Protein AF-A0A7C3A0G3-F1 (afdb_monomer_lite)

Sequence (160 aa):
METAPPTSLRDEVAARLEQDFAELWGVLQAAAAVSLRNQRHGQAAKAMAAYLAARGRLAISAFEDLASGRRPVLFGINDEGLRAMAPYATIELPLDAVLRWLKAVHERLVEHVRSSDPAWWADDSGRGELTTALGVGRDGVTPYAAAAAALRQQLSATSP

Secondary structure (DSSP, 8-state):
--PPPPPPHHHHHHHHHHHHHHHHHHHHHHHHHHTTT-HHHHHHHHHHHHHHHHHHHHHHHHHHHHHTTPPP------HHHHHHHTTGGGTTS-HHHHHHHHHHHHHHHHHHHHHS-HHHHHSHHHHHHHHHHHT--TT---HHHHHHHHHHHHHHHT--

pLDDT: mean 85.79, std 12.33, range [40.16, 98.19]

Foldseek 3Di:
DDDDPPDQVLNVLLVLLVVLQVLLLVLLVVLVVCCVVPVVSLLLSLLLLLLLLVLLVLLLQCLVCVVVVHHRPPPPDPSVNSSVCSCVVCVVPGSVVSSVSSVVSSVSSSVSSVPGDSVLCVDPVSVVSNCVSQVQDPVRDGSSNVSSVVSVVVVVVPDD

Structure (mmCIF, N/CA/C/O backbone):
data_AF-A0A7C3A0G3-F1
#
_entry.id   AF-A0A7C3A0G3-F1
#
loop_
_atom_site.group_PDB
_atom_site.id
_atom_site.type_symbol
_atom_site.label_atom_id
_atom_site.label_alt_id
_atom_site.label_comp_id
_atom_site.label_asym_id
_atom_site.label_entity_id
_atom_site.label_seq_id
_atom_site.pdbx_PDB_ins_code
_atom_site.Cartn_x
_atom_site.Cartn_y
_atom_site.Cartn_z
_atom_site.occupancy
_atom_site.B_iso_or_equiv
_atom_site.auth_seq_id
_atom_site.auth_comp_id
_atom_site.auth_asym_id
_atom_site.auth_atom_id
_atom_site.pdbx_PDB_model_num
ATOM 1 N N . MET A 1 1 ? 25.738 -28.867 -11.050 1.00 44.00 1 MET A N 1
ATOM 2 C CA . MET A 1 1 ? 25.171 -28.133 -9.904 1.00 44.00 1 MET A CA 1
ATOM 3 C C . MET A 1 1 ? 24.666 -26.825 -10.473 1.00 44.00 1 MET A C 1
ATOM 5 O O . MET A 1 1 ? 25.464 -25.945 -10.755 1.00 44.00 1 MET A O 1
ATOM 9 N N . GLU A 1 2 ? 23.389 -26.792 -10.835 1.00 40.16 2 GLU A N 1
ATOM 10 C CA . GLU A 1 2 ? 22.762 -25.651 -11.501 1.00 40.16 2 GLU A CA 1
ATOM 11 C C . GLU A 1 2 ? 22.443 -24.622 -10.412 1.00 40.16 2 GLU A C 1
ATOM 13 O O . GLU A 1 2 ? 21.596 -24.853 -9.551 1.00 40.16 2 GLU A O 1
ATOM 18 N N . THR A 1 3 ? 23.223 -23.546 -10.351 1.00 45.44 3 THR A N 1
ATOM 19 C CA . THR A 1 3 ? 22.923 -22.406 -9.485 1.00 45.44 3 THR A CA 1
ATOM 20 C C . THR A 1 3 ? 21.640 -21.771 -9.998 1.00 45.44 3 THR A C 1
ATOM 22 O O . THR A 1 3 ? 21.600 -21.357 -11.157 1.00 45.44 3 THR A O 1
ATOM 25 N N . ALA A 1 4 ? 20.601 -21.717 -9.160 1.00 48.53 4 ALA A N 1
ATOM 26 C CA . ALA A 1 4 ? 19.385 -20.977 -9.474 1.00 48.53 4 ALA A CA 1
ATOM 27 C C . ALA A 1 4 ? 19.766 -19.561 -9.950 1.00 48.53 4 ALA A C 1
ATOM 29 O O . ALA A 1 4 ? 20.682 -18.964 -9.370 1.00 48.53 4 ALA A O 1
ATOM 30 N N . PRO A 1 5 ? 19.133 -19.042 -11.018 1.00 51.97 5 PRO A N 1
ATOM 31 C CA . PRO A 1 5 ? 19.431 -17.701 -11.494 1.00 51.97 5 PRO A CA 1
ATOM 32 C C . PRO A 1 5 ? 19.213 -16.695 -10.354 1.00 51.97 5 PRO A C 1
ATOM 34 O O . PRO A 1 5 ? 18.323 -16.906 -9.526 1.00 51.97 5 PRO A O 1
ATOM 37 N N . PRO A 1 6 ? 20.020 -15.621 -10.277 1.00 62.03 6 PRO A N 1
ATOM 38 C CA . PRO A 1 6 ? 19.828 -14.597 -9.261 1.00 62.03 6 PRO A CA 1
ATOM 39 C C . PRO A 1 6 ? 18.407 -14.034 -9.372 1.00 62.03 6 PRO A C 1
ATOM 41 O O . PRO A 1 6 ? 17.968 -13.666 -10.464 1.00 62.03 6 PRO A O 1
ATOM 44 N N . THR A 1 7 ? 17.685 -14.007 -8.250 1.00 72.06 7 THR A N 1
ATOM 45 C CA . THR A 1 7 ? 16.350 -13.407 -8.160 1.00 72.06 7 THR A CA 1
ATOM 46 C C . THR A 1 7 ? 16.424 -11.964 -8.653 1.00 72.06 7 THR A C 1
ATOM 48 O O . THR A 1 7 ? 17.335 -11.224 -8.283 1.00 72.06 7 THR A O 1
ATOM 51 N N . SER A 1 8 ? 15.501 -11.553 -9.525 1.00 84.00 8 SER A N 1
ATOM 52 C CA . SER A 1 8 ? 15.508 -10.174 -10.010 1.00 84.00 8 SER A CA 1
ATOM 53 C C . SER A 1 8 ? 15.126 -9.222 -8.871 1.00 84.00 8 SER A C 1
ATOM 55 O O . SER A 1 8 ? 14.238 -9.533 -8.078 1.00 84.00 8 SER A O 1
ATOM 57 N N . LEU A 1 9 ? 15.746 -8.038 -8.801 1.00 84.81 9 LEU A N 1
ATOM 58 C CA . LEU A 1 9 ? 15.424 -7.027 -7.781 1.00 84.81 9 LEU A CA 1
ATOM 59 C C . LEU A 1 9 ? 13.920 -6.704 -7.733 1.00 84.81 9 LEU A C 1
ATOM 61 O O . LEU A 1 9 ? 13.359 -6.475 -6.667 1.00 84.81 9 LEU A O 1
ATOM 65 N N . ARG A 1 10 ? 13.253 -6.708 -8.890 1.00 89.44 10 ARG A N 1
ATOM 66 C CA . A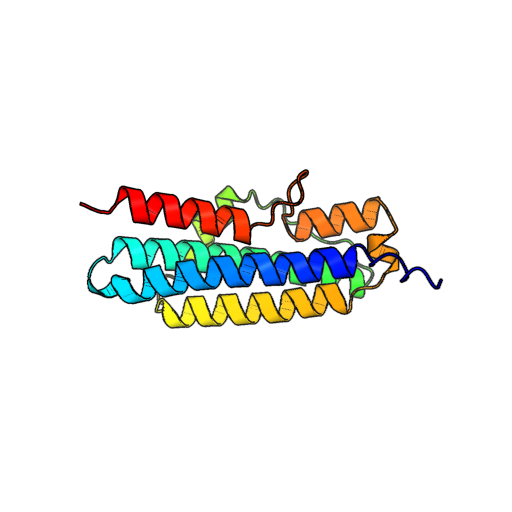RG A 1 10 ? 11.799 -6.549 -8.998 1.00 89.44 10 ARG A CA 1
ATOM 67 C C . ARG A 1 10 ? 11.054 -7.595 -8.166 1.00 89.44 10 ARG A C 1
ATOM 69 O O . ARG A 1 10 ? 10.129 -7.252 -7.430 1.00 89.44 10 ARG A O 1
ATOM 76 N N . ASP A 1 11 ? 11.451 -8.859 -8.284 1.00 88.69 11 ASP A N 1
ATOM 77 C CA . ASP A 1 11 ? 10.818 -9.965 -7.566 1.00 88.69 11 ASP A CA 1
ATOM 78 C C . ASP A 1 11 ? 11.146 -9.901 -6.063 1.00 88.69 11 ASP A C 1
ATOM 80 O O . ASP A 1 11 ? 10.270 -10.158 -5.238 1.00 88.69 11 ASP A O 1
ATOM 84 N N . GLU A 1 12 ? 12.360 -9.471 -5.694 1.00 88.62 12 GLU A N 1
ATOM 85 C CA . GLU A 1 12 ? 12.741 -9.211 -4.296 1.00 88.62 12 GLU A CA 1
ATOM 86 C C . GLU A 1 12 ? 11.893 -8.095 -3.669 1.00 88.62 12 GLU A C 1
ATOM 88 O O . GLU A 1 12 ? 11.383 -8.246 -2.558 1.00 88.62 12 GLU A O 1
ATOM 93 N N . VAL A 1 13 ? 11.686 -6.990 -4.391 1.00 89.31 13 VAL A N 1
ATOM 94 C CA . VAL A 1 13 ? 10.847 -5.869 -3.945 1.00 89.31 13 VAL A CA 1
ATOM 95 C C . VAL A 1 13 ? 9.387 -6.299 -3.809 1.00 89.31 13 VAL A C 1
ATOM 97 O O . VAL A 1 13 ? 8.753 -5.969 -2.807 1.00 89.31 13 VAL A O 1
ATOM 100 N N . ALA A 1 14 ? 8.852 -7.062 -4.768 1.00 91.94 14 ALA A N 1
ATOM 101 C CA . ALA A 1 14 ? 7.492 -7.594 -4.684 1.00 91.94 14 ALA A CA 1
ATOM 102 C C . ALA A 1 14 ? 7.316 -8.496 -3.452 1.00 91.94 14 ALA A C 1
ATOM 104 O O . ALA A 1 14 ? 6.399 -8.277 -2.660 1.00 91.94 14 ALA A O 1
ATOM 105 N N . ALA A 1 15 ? 8.227 -9.454 -3.256 1.00 91.69 15 ALA A N 1
ATOM 106 C CA . ALA A 1 15 ? 8.202 -10.352 -2.105 1.00 91.69 15 ALA A CA 1
ATOM 107 C C . ALA A 1 15 ? 8.306 -9.577 -0.784 1.00 91.69 15 ALA A C 1
ATOM 109 O O . ALA A 1 15 ? 7.594 -9.872 0.179 1.00 91.69 15 ALA A O 1
ATOM 110 N N . ARG A 1 16 ? 9.149 -8.537 -0.741 1.00 90.94 16 ARG A N 1
ATOM 111 C CA . ARG A 1 16 ? 9.302 -7.709 0.455 1.00 90.94 16 ARG A CA 1
ATOM 112 C C . ARG A 1 16 ? 8.046 -6.902 0.771 1.00 90.94 16 ARG A C 1
ATOM 114 O O . ARG A 1 16 ? 7.652 -6.833 1.933 1.00 90.94 16 ARG A O 1
ATOM 121 N N . LEU A 1 17 ? 7.399 -6.321 -0.241 1.00 92.44 17 LEU A N 1
ATOM 122 C CA . LEU A 1 17 ? 6.132 -5.608 -0.067 1.00 92.44 17 LEU A CA 1
ATOM 123 C C . LEU A 1 17 ? 5.047 -6.525 0.501 1.00 92.44 17 LEU A C 1
ATOM 125 O O . LEU A 1 17 ? 4.326 -6.108 1.402 1.00 92.44 17 LEU A O 1
ATOM 129 N N . GLU A 1 18 ? 4.933 -7.755 -0.002 1.00 94.69 18 GLU A N 1
ATOM 130 C CA . GLU A 1 18 ? 3.965 -8.741 0.491 1.00 94.69 18 GLU A CA 1
ATOM 131 C C . GLU A 1 18 ? 4.251 -9.151 1.939 1.00 94.69 18 GLU A C 1
ATOM 133 O O . GLU A 1 18 ? 3.339 -9.167 2.768 1.00 94.69 18 GLU A O 1
ATOM 138 N N . GLN A 1 19 ? 5.516 -9.437 2.260 1.00 94.56 19 GLN A N 1
ATOM 139 C CA . GLN A 1 19 ? 5.931 -9.802 3.613 1.00 94.56 19 GLN A CA 1
ATOM 140 C C . GLN A 1 19 ? 5.622 -8.682 4.616 1.00 94.56 19 GLN A C 1
ATOM 142 O O . GLN A 1 19 ? 4.953 -8.916 5.626 1.00 94.56 19 GLN A O 1
ATOM 147 N N . ASP A 1 20 ? 6.074 -7.460 4.327 1.00 94.88 20 ASP A N 1
ATOM 148 C CA . ASP A 1 20 ? 5.891 -6.322 5.229 1.00 94.88 20 ASP A CA 1
ATOM 149 C C . ASP A 1 20 ? 4.404 -5.924 5.329 1.00 94.88 20 ASP A C 1
ATOM 151 O O . ASP A 1 20 ? 3.938 -5.487 6.387 1.00 94.88 20 ASP A O 1
ATOM 155 N N . PHE A 1 21 ? 3.623 -6.109 4.256 1.00 96.69 21 PHE A N 1
ATOM 156 C CA . PHE A 1 21 ? 2.178 -5.893 4.290 1.00 96.69 21 PHE A CA 1
ATOM 157 C C . PHE A 1 21 ? 1.456 -6.926 5.153 1.00 96.69 21 PHE A C 1
ATOM 159 O O . PHE A 1 21 ? 0.583 -6.546 5.930 1.00 96.69 21 PHE A O 1
ATOM 166 N N . ALA A 1 22 ? 1.808 -8.212 5.061 1.00 96.44 22 ALA A N 1
ATOM 167 C CA . ALA A 1 22 ? 1.210 -9.254 5.894 1.00 96.44 22 ALA A CA 1
ATOM 168 C C . ALA A 1 22 ? 1.431 -8.971 7.388 1.00 96.44 22 ALA A C 1
ATOM 170 O O . ALA A 1 22 ? 0.509 -9.102 8.199 1.00 96.44 22 ALA A O 1
ATOM 171 N N . GLU A 1 23 ? 2.631 -8.506 7.741 1.00 95.56 23 GLU A N 1
ATOM 172 C CA . GLU A 1 23 ? 2.955 -8.076 9.096 1.00 95.56 23 GLU A CA 1
ATOM 173 C C . GLU A 1 23 ? 2.089 -6.886 9.541 1.00 95.56 23 GLU A C 1
ATOM 175 O O . GLU A 1 23 ? 1.418 -6.952 10.577 1.00 95.56 23 GLU A O 1
ATOM 180 N N . LEU A 1 24 ? 2.071 -5.807 8.752 1.00 97.31 24 LEU A N 1
ATOM 181 C CA . LEU A 1 24 ? 1.247 -4.628 9.018 1.00 97.31 24 LEU A CA 1
ATOM 182 C C . LEU A 1 24 ? -0.236 -4.993 9.152 1.00 97.31 24 LEU A C 1
ATOM 184 O 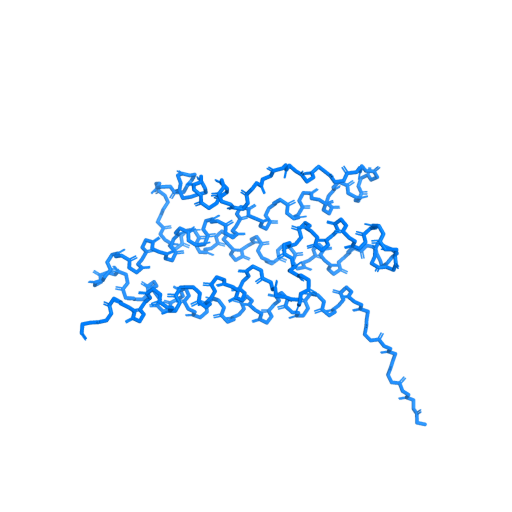O . LEU A 1 24 ? -0.919 -4.493 10.049 1.00 97.31 24 LEU A O 1
ATOM 188 N N . TRP A 1 25 ? -0.738 -5.854 8.270 1.00 97.69 25 TRP A N 1
ATOM 189 C CA . TRP A 1 25 ? -2.133 -6.274 8.239 1.00 97.69 25 TRP A CA 1
ATOM 190 C C . TRP A 1 25 ? -2.544 -6.933 9.555 1.00 97.69 25 TRP A C 1
ATOM 192 O O . TRP A 1 25 ? -3.597 -6.600 10.099 1.00 97.69 25 TRP A O 1
ATOM 202 N N . GLY A 1 26 ? -1.682 -7.780 10.127 1.00 95.81 26 GLY A N 1
ATOM 203 C CA . GLY A 1 26 ? -1.899 -8.355 11.454 1.00 95.81 26 GLY A CA 1
ATOM 204 C C . GLY A 1 26 ? -2.030 -7.290 12.551 1.00 95.81 26 GLY A C 1
ATOM 205 O O . GLY A 1 26 ? -2.942 -7.361 13.377 1.00 95.81 26 GLY A O 1
ATOM 206 N N . VAL A 1 27 ? -1.178 -6.257 12.533 1.00 95.81 27 VAL A N 1
ATOM 207 C CA . VAL A 1 27 ? -1.243 -5.147 13.506 1.00 95.81 27 VAL A CA 1
ATOM 208 C C . VAL A 1 27 ? -2.526 -4.327 13.331 1.00 95.81 27 VAL A C 1
ATOM 210 O O . VAL A 1 27 ? -3.189 -3.995 14.315 1.00 95.81 27 VAL A O 1
ATOM 213 N N . LEU A 1 28 ? -2.916 -4.033 12.088 1.00 96.31 28 LEU A N 1
ATOM 214 C CA . LEU A 1 28 ? -4.151 -3.310 11.777 1.00 96.31 28 LEU A CA 1
ATOM 215 C C . LEU A 1 28 ? -5.394 -4.091 12.221 1.00 96.31 28 LEU A C 1
ATOM 217 O O . LEU A 1 28 ? -6.301 -3.505 12.811 1.00 96.31 28 LEU A O 1
ATOM 221 N N . GLN A 1 29 ? -5.431 -5.407 11.991 1.00 93.44 29 GLN A N 1
ATOM 222 C CA . GLN A 1 29 ? -6.528 -6.263 12.446 1.00 93.44 29 GLN A CA 1
ATOM 223 C C . GLN A 1 29 ? -6.611 -6.326 13.974 1.00 93.44 29 GLN A C 1
ATOM 225 O O . GLN A 1 29 ? -7.708 -6.228 14.525 1.00 93.44 29 GLN A O 1
ATOM 230 N N . ALA A 1 30 ? -5.473 -6.417 14.669 1.00 91.75 30 ALA A N 1
ATOM 231 C CA . ALA A 1 30 ? -5.439 -6.379 16.128 1.00 91.75 30 ALA A CA 1
ATOM 232 C C . ALA A 1 30 ? -5.975 -5.044 16.675 1.00 91.75 30 ALA A C 1
ATOM 234 O O . ALA A 1 30 ? -6.814 -5.034 17.578 1.00 91.75 30 ALA A O 1
ATOM 235 N N . ALA A 1 31 ? -5.558 -3.917 16.088 1.00 91.44 31 ALA A N 1
ATOM 236 C CA . ALA A 1 31 ? -6.059 -2.593 16.451 1.00 91.44 31 ALA A CA 1
ATOM 237 C C . ALA A 1 31 ? -7.567 -2.444 16.168 1.00 91.44 31 ALA A C 1
ATOM 239 O O . ALA A 1 31 ? -8.305 -1.897 16.991 1.00 91.44 31 ALA A O 1
ATOM 240 N N . ALA A 1 32 ? -8.044 -2.976 15.039 1.00 90.19 32 ALA A N 1
ATOM 241 C CA . ALA A 1 32 ? -9.459 -2.981 14.684 1.00 90.19 32 ALA A CA 1
ATOM 242 C C . ALA A 1 32 ? -10.299 -3.820 15.661 1.00 90.19 32 ALA A C 1
ATOM 244 O O . ALA A 1 32 ? -11.364 -3.368 16.082 1.00 90.19 32 ALA A O 1
ATOM 245 N N . ALA A 1 33 ? -9.810 -4.990 16.083 1.00 89.75 33 ALA A N 1
ATOM 246 C CA . ALA A 1 33 ? -10.513 -5.874 17.015 1.00 89.75 33 ALA A CA 1
ATOM 247 C C . ALA A 1 33 ? -10.762 -5.219 18.384 1.00 89.75 33 ALA A C 1
ATOM 249 O O . ALA A 1 33 ? -11.790 -5.460 19.016 1.00 89.75 33 ALA A O 1
ATOM 250 N N . VAL A 1 34 ? -9.851 -4.349 18.831 1.00 88.06 34 VAL A N 1
ATOM 251 C CA . VAL A 1 34 ? -9.995 -3.618 20.100 1.00 88.06 34 VAL A CA 1
ATOM 252 C C . VAL A 1 34 ? -10.614 -2.226 19.940 1.00 88.06 34 VAL A C 1
ATOM 254 O O . VAL A 1 34 ? -10.871 -1.564 20.945 1.00 88.06 34 VAL A O 1
ATOM 257 N N . SER A 1 35 ? -10.907 -1.781 18.713 1.00 87.19 35 SER A N 1
ATOM 258 C CA . SER A 1 35 ? -11.375 -0.414 18.421 1.00 87.19 35 SER A CA 1
ATOM 259 C C . SER A 1 35 ? -12.669 -0.017 19.143 1.00 87.19 35 SER A C 1
ATOM 261 O O . SER A 1 35 ? -12.818 1.138 19.536 1.00 87.19 35 SER A O 1
ATOM 263 N N . LEU A 1 36 ? -13.575 -0.972 19.388 1.00 83.75 36 LEU A N 1
ATOM 264 C CA . LEU A 1 36 ? -14.817 -0.736 20.135 1.00 83.75 36 LEU A CA 1
ATOM 265 C C . LEU A 1 36 ? -14.562 -0.399 21.610 1.00 83.75 36 LEU A C 1
ATOM 267 O O . LEU A 1 36 ? -15.336 0.335 22.217 1.00 83.75 36 LEU A O 1
ATOM 271 N N . ARG A 1 37 ? -13.480 -0.935 22.189 1.00 86.06 37 ARG A N 1
ATOM 272 C CA . ARG A 1 37 ? -13.076 -0.691 23.583 1.00 86.06 37 ARG A CA 1
ATOM 273 C C . ARG A 1 37 ? -12.092 0.469 23.699 1.00 86.06 37 ARG A C 1
ATOM 275 O O . ARG A 1 37 ? -12.055 1.137 24.724 1.00 86.06 37 ARG A O 1
ATOM 282 N N . ASN A 1 38 ? -11.302 0.707 22.654 1.00 86.50 38 ASN A N 1
ATOM 283 C CA . ASN A 1 38 ? -10.331 1.787 22.588 1.00 86.50 38 ASN A CA 1
ATOM 284 C C . ASN A 1 38 ? -10.397 2.482 21.222 1.00 86.50 38 ASN A C 1
ATOM 286 O O . ASN A 1 38 ? -9.715 2.105 20.265 1.00 86.50 38 ASN A O 1
ATOM 290 N N . GLN A 1 39 ? -11.199 3.547 21.151 1.00 87.44 39 GLN A N 1
ATOM 291 C CA . GLN A 1 39 ? -11.388 4.321 19.922 1.00 87.44 39 GLN A CA 1
ATOM 292 C C . GLN A 1 39 ? -10.082 4.931 19.393 1.00 87.44 39 GLN A C 1
ATOM 294 O O . GLN A 1 39 ? -9.941 5.093 18.182 1.00 87.44 39 GLN A O 1
ATOM 299 N N . ARG A 1 40 ? -9.099 5.222 20.260 1.00 88.38 40 ARG A N 1
ATOM 300 C CA . ARG A 1 40 ? -7.796 5.755 19.827 1.00 88.38 40 ARG A CA 1
ATOM 301 C C . ARG A 1 40 ? -7.032 4.739 18.983 1.00 88.38 40 ARG A C 1
ATOM 303 O O . ARG A 1 40 ? -6.469 5.119 17.963 1.00 88.38 40 ARG A O 1
ATOM 310 N N . HIS A 1 41 ? -7.073 3.457 19.351 1.00 88.38 41 HIS A N 1
ATOM 311 C CA . HIS A 1 41 ? -6.461 2.384 18.558 1.00 88.38 41 HIS A CA 1
ATOM 312 C C . HIS A 1 41 ? -7.123 2.261 17.182 1.00 88.38 41 HIS A C 1
ATOM 314 O O . HIS A 1 41 ? -6.433 2.170 16.168 1.00 88.38 41 HIS A O 1
ATOM 320 N N . GLY A 1 42 ? -8.460 2.327 17.141 1.00 90.81 42 GLY A N 1
ATOM 321 C CA . GLY A 1 42 ? -9.215 2.312 15.888 1.00 90.81 42 GLY A CA 1
ATOM 322 C C . GLY A 1 42 ? -8.871 3.492 14.976 1.00 90.81 42 GLY A C 1
ATOM 323 O O . GLY A 1 42 ? -8.646 3.298 13.783 1.00 90.81 42 GLY A O 1
ATOM 324 N N . GLN A 1 43 ? -8.765 4.701 15.533 1.00 90.88 43 GLN A N 1
ATOM 325 C CA . GLN A 1 43 ? -8.418 5.891 14.754 1.00 90.88 43 GLN A CA 1
ATOM 326 C C . GLN A 1 43 ? -6.962 5.899 14.285 1.00 90.88 43 GLN A C 1
ATOM 328 O O . GLN A 1 43 ? -6.704 6.271 13.143 1.00 90.88 43 GLN A O 1
ATOM 333 N N . ALA A 1 44 ? -6.020 5.435 15.110 1.00 91.19 44 ALA A N 1
ATOM 334 C CA . ALA A 1 44 ? -4.625 5.280 14.703 1.00 91.19 44 ALA A CA 1
ATOM 335 C C . ALA A 1 44 ? -4.493 4.299 13.525 1.00 91.19 44 ALA A C 1
ATOM 337 O O . ALA A 1 44 ? -3.854 4.616 12.520 1.00 91.19 44 ALA A O 1
ATOM 338 N N . ALA A 1 45 ? -5.169 3.147 13.601 1.00 93.81 45 ALA A N 1
ATOM 339 C CA . ALA A 1 45 ? -5.208 2.175 12.511 1.00 93.81 45 ALA A CA 1
ATOM 340 C C . ALA A 1 45 ? -5.846 2.755 11.240 1.00 93.81 45 ALA A C 1
ATOM 342 O O . ALA A 1 45 ? -5.304 2.581 10.149 1.00 93.81 45 ALA A O 1
ATOM 343 N N . LYS A 1 46 ? -6.960 3.488 11.375 1.00 94.56 46 LYS A N 1
ATOM 344 C CA . LYS A 1 46 ? -7.641 4.135 10.247 1.00 94.56 46 LYS A CA 1
ATOM 345 C C . LYS A 1 46 ? -6.743 5.164 9.560 1.00 94.56 46 LYS A C 1
ATOM 347 O O . LYS A 1 46 ? -6.597 5.123 8.341 1.00 94.56 46 LYS A O 1
ATOM 352 N N . ALA A 1 47 ? -6.126 6.057 10.333 1.00 93.00 47 ALA A N 1
ATOM 353 C CA . ALA A 1 47 ? -5.244 7.096 9.813 1.00 93.00 47 ALA A CA 1
ATOM 354 C C . ALA A 1 47 ? -4.028 6.493 9.094 1.00 93.00 47 ALA A C 1
ATOM 356 O O . ALA A 1 47 ? -3.700 6.906 7.981 1.00 93.00 47 ALA A O 1
ATOM 357 N N . MET A 1 48 ? -3.412 5.467 9.691 1.00 94.38 48 MET A N 1
ATOM 358 C CA . MET A 1 48 ? -2.291 4.748 9.087 1.00 94.38 48 MET A CA 1
ATOM 359 C C . MET A 1 48 ? -2.698 4.072 7.775 1.00 94.38 48 MET A C 1
ATOM 361 O O . MET A 1 48 ? -2.006 4.203 6.765 1.00 94.38 48 MET A O 1
ATOM 365 N N . ALA A 1 49 ? -3.844 3.385 7.764 1.00 96.19 49 ALA A N 1
ATOM 366 C CA . ALA A 1 49 ? -4.329 2.699 6.577 1.00 96.19 49 ALA A CA 1
ATOM 367 C C . ALA A 1 49 ? -4.669 3.670 5.438 1.00 96.19 49 ALA A C 1
ATOM 369 O O . ALA A 1 49 ? -4.311 3.410 4.290 1.00 96.19 49 ALA A O 1
ATOM 370 N N . ALA A 1 50 ? -5.289 4.811 5.750 1.00 95.38 50 ALA A N 1
ATOM 371 C CA . ALA A 1 50 ? -5.585 5.851 4.770 1.00 95.38 50 ALA A CA 1
ATOM 372 C C . ALA A 1 50 ? -4.304 6.437 4.154 1.00 95.38 50 ALA A C 1
ATOM 374 O O . ALA A 1 50 ? -4.210 6.559 2.931 1.00 95.38 50 ALA A O 1
ATOM 375 N N . TYR A 1 51 ? -3.300 6.752 4.982 1.00 93.00 51 TYR A N 1
ATOM 376 C CA . TYR A 1 51 ? -1.995 7.232 4.516 1.00 93.00 51 TYR A CA 1
ATOM 377 C C . TYR A 1 51 ? -1.329 6.236 3.563 1.00 93.00 51 TYR A C 1
ATOM 379 O O . TYR A 1 51 ? -0.927 6.608 2.460 1.00 93.00 51 TYR A O 1
ATOM 387 N N . LEU A 1 52 ? -1.253 4.965 3.954 1.00 94.25 52 LEU A N 1
ATOM 388 C CA . LEU A 1 52 ? -0.601 3.935 3.148 1.00 94.25 52 LEU A CA 1
ATOM 389 C C . LEU A 1 52 ? -1.357 3.643 1.848 1.00 94.25 52 LEU A C 1
ATOM 391 O O . LEU A 1 52 ? -0.724 3.427 0.816 1.00 94.25 52 LEU A O 1
ATOM 395 N N . ALA A 1 53 ? -2.691 3.693 1.865 1.00 94.75 53 ALA A N 1
ATOM 396 C CA . ALA A 1 53 ? -3.499 3.568 0.656 1.00 94.75 53 ALA A CA 1
ATOM 397 C C . ALA A 1 53 ? -3.233 4.736 -0.306 1.00 94.75 53 ALA A C 1
ATOM 399 O O . ALA A 1 53 ? -3.044 4.532 -1.505 1.00 94.75 53 ALA A O 1
ATOM 400 N N . ALA A 1 54 ? -3.147 5.964 0.210 1.00 91.38 54 ALA A N 1
ATOM 401 C CA . ALA A 1 54 ? -2.795 7.122 -0.600 1.00 91.38 54 ALA A CA 1
ATOM 402 C C . ALA A 1 54 ? -1.370 7.001 -1.172 1.00 91.38 54 ALA A C 1
ATOM 404 O O . ALA A 1 54 ? -1.166 7.237 -2.363 1.00 91.38 54 ALA A O 1
ATOM 405 N N . ARG A 1 55 ? -0.399 6.549 -0.363 1.00 90.50 55 ARG A N 1
ATOM 406 C CA . ARG A 1 55 ? 0.990 6.340 -0.803 1.00 90.50 55 ARG A CA 1
ATOM 407 C C . ARG A 1 55 ? 1.092 5.274 -1.892 1.00 90.50 55 ARG A C 1
ATOM 409 O O . ARG A 1 55 ? 1.768 5.499 -2.891 1.00 90.50 55 ARG A O 1
ATOM 416 N N . GLY A 1 56 ? 0.378 4.160 -1.733 1.00 92.62 56 GLY A N 1
ATOM 417 C CA . GLY A 1 56 ? 0.329 3.086 -2.724 1.00 92.62 56 GLY A CA 1
ATOM 418 C C . GLY A 1 56 ? -0.294 3.530 -4.049 1.00 92.62 56 GLY A C 1
ATOM 419 O O . GLY A 1 56 ? 0.210 3.174 -5.108 1.00 92.62 56 GLY A O 1
ATOM 420 N N . ARG A 1 57 ? -1.329 4.381 -4.023 1.00 92.25 57 ARG A N 1
ATOM 421 C CA . ARG A 1 57 ? -1.912 4.946 -5.254 1.00 92.25 57 ARG A CA 1
ATOM 422 C C . ARG A 1 57 ? -0.942 5.836 -6.026 1.00 92.25 57 ARG A C 1
ATOM 424 O O . ARG A 1 57 ? -0.947 5.802 -7.251 1.00 92.25 57 ARG A O 1
ATOM 431 N N . LEU A 1 58 ? -0.117 6.610 -5.325 1.00 88.88 58 LEU A N 1
ATOM 432 C CA . LEU A 1 58 ? 0.923 7.421 -5.961 1.00 88.88 58 LEU A CA 1
ATOM 433 C C . LEU A 1 58 ? 1.986 6.537 -6.616 1.00 88.88 58 LEU A C 1
ATOM 435 O O . LEU A 1 58 ? 2.402 6.814 -7.735 1.00 88.88 58 LEU A O 1
ATOM 439 N N . ALA A 1 59 ? 2.369 5.444 -5.951 1.00 91.12 59 ALA A N 1
ATOM 440 C CA . ALA A 1 59 ? 3.280 4.463 -6.528 1.00 91.12 59 ALA A CA 1
ATOM 441 C C . ALA A 1 59 ? 2.689 3.815 -7.791 1.00 91.12 59 ALA A C 1
ATOM 443 O O . ALA A 1 59 ? 3.357 3.772 -8.817 1.00 91.12 59 ALA A O 1
ATOM 444 N N . ILE A 1 60 ? 1.420 3.388 -7.751 1.00 93.62 60 ILE A N 1
ATOM 445 C CA . ILE A 1 60 ? 0.708 2.849 -8.924 1.00 93.62 60 ILE A CA 1
ATOM 446 C C . ILE A 1 60 ? 0.720 3.860 -10.079 1.00 93.62 60 ILE A C 1
ATOM 448 O O . ILE A 1 60 ? 1.073 3.495 -11.195 1.00 93.62 60 ILE A O 1
ATOM 452 N N . SER A 1 61 ? 0.422 5.134 -9.810 1.00 91.25 61 SER A N 1
ATOM 453 C CA . SER A 1 61 ? 0.457 6.189 -10.833 1.00 91.25 61 SER A CA 1
ATOM 454 C C . SER A 1 61 ? 1.840 6.338 -11.479 1.00 91.25 61 SER A C 1
ATOM 456 O O . SER A 1 61 ? 1.923 6.571 -12.680 1.00 91.25 61 SER A O 1
ATOM 458 N N . ALA A 1 62 ? 2.924 6.177 -10.713 1.00 89.69 62 ALA A N 1
ATOM 459 C CA . ALA A 1 62 ? 4.283 6.220 -11.253 1.00 89.69 62 ALA A CA 1
ATOM 460 C C . ALA A 1 62 ? 4.560 5.048 -12.213 1.00 89.69 62 ALA A C 1
ATOM 462 O O . ALA A 1 62 ? 5.154 5.252 -13.271 1.00 89.69 62 ALA A O 1
ATOM 463 N N . PHE A 1 63 ? 4.088 3.839 -11.887 1.00 91.44 63 PHE A N 1
ATOM 464 C CA . PHE A 1 63 ? 4.158 2.697 -12.806 1.00 91.44 63 PHE A CA 1
ATOM 465 C C . PHE A 1 63 ? 3.330 2.934 -14.077 1.00 91.44 63 PHE A C 1
ATOM 467 O O . PHE A 1 63 ? 3.795 2.631 -15.174 1.00 91.44 63 PHE A O 1
ATOM 474 N N . GLU A 1 64 ? 2.125 3.494 -13.947 1.00 92.25 64 GLU A N 1
ATOM 475 C CA . GLU A 1 64 ? 1.249 3.813 -15.084 1.00 92.25 64 GLU A CA 1
ATOM 476 C C . GLU A 1 64 ? 1.854 4.892 -16.005 1.00 92.25 64 GLU A C 1
ATOM 478 O O . GLU A 1 64 ? 1.714 4.816 -17.231 1.00 92.25 64 GLU A O 1
ATOM 483 N N . ASP A 1 65 ? 2.562 5.874 -15.440 1.00 90.12 65 ASP A N 1
ATOM 484 C CA . ASP A 1 65 ? 3.310 6.874 -16.205 1.00 90.12 65 ASP A CA 1
ATOM 485 C C . ASP A 1 65 ? 4.445 6.234 -17.009 1.00 90.12 65 ASP A C 1
ATOM 487 O O . ASP A 1 65 ? 4.492 6.429 -18.227 1.00 90.12 65 ASP A O 1
ATOM 491 N N . LEU A 1 66 ? 5.285 5.407 -16.376 1.00 88.56 66 LEU A N 1
ATOM 492 C CA . LEU A 1 66 ? 6.373 4.697 -17.065 1.00 88.56 66 LEU A CA 1
ATOM 493 C C . LEU A 1 66 ? 5.851 3.787 -18.174 1.00 88.56 66 LEU A C 1
ATOM 495 O O . LEU A 1 66 ? 6.368 3.816 -19.290 1.00 88.56 66 LEU A O 1
ATOM 499 N N . ALA A 1 67 ? 4.782 3.033 -17.904 1.00 90.50 67 ALA A N 1
ATOM 500 C CA . ALA A 1 67 ? 4.146 2.164 -18.895 1.00 90.50 67 ALA A CA 1
ATOM 501 C C . ALA A 1 67 ? 3.613 2.945 -20.105 1.00 90.50 67 ALA A C 1
ATOM 503 O O . ALA A 1 67 ? 3.550 2.420 -21.214 1.00 90.50 67 ALA A O 1
ATOM 504 N N . SER A 1 68 ? 3.263 4.216 -19.905 1.00 91.69 68 SER A N 1
ATOM 505 C CA . SER A 1 68 ? 2.819 5.121 -20.964 1.00 91.69 68 SER A CA 1
ATOM 506 C C . SER A 1 68 ? 3.967 5.887 -21.641 1.00 91.69 68 SER A C 1
ATOM 508 O O . SER A 1 68 ? 3.701 6.793 -22.432 1.00 91.69 68 SER A O 1
ATOM 510 N N . GLY A 1 69 ? 5.229 5.602 -21.300 1.00 89.19 69 GLY A N 1
ATOM 511 C CA . GLY A 1 69 ? 6.397 6.349 -21.777 1.00 89.19 69 GLY A CA 1
ATOM 512 C C . GLY A 1 69 ? 6.499 7.775 -21.220 1.00 89.19 69 GLY A C 1
ATOM 513 O O . GLY A 1 69 ? 7.224 8.603 -21.774 1.00 89.19 69 GLY A O 1
ATOM 514 N N . ARG A 1 70 ? 5.762 8.092 -20.148 1.00 88.19 70 ARG A N 1
ATOM 515 C CA . ARG A 1 70 ? 5.843 9.373 -19.436 1.00 88.19 70 ARG A CA 1
ATOM 516 C C . ARG A 1 70 ? 6.833 9.262 -18.281 1.00 88.19 70 ARG A C 1
ATOM 518 O O . ARG A 1 70 ? 7.016 8.198 -17.697 1.00 88.19 70 ARG A O 1
ATOM 525 N N . ARG A 1 71 ? 7.448 10.388 -17.916 1.00 83.25 71 ARG A N 1
ATOM 526 C CA . ARG A 1 71 ? 8.224 10.460 -16.673 1.00 83.25 71 ARG A CA 1
ATOM 527 C C . ARG A 1 71 ? 7.262 10.441 -15.482 1.00 83.25 71 ARG A C 1
ATOM 529 O O . ARG A 1 71 ? 6.308 11.223 -15.515 1.00 83.25 71 ARG A O 1
ATOM 536 N N . PRO A 1 72 ? 7.511 9.623 -14.445 1.00 81.75 72 PRO A N 1
ATOM 537 C CA . PRO A 1 72 ? 6.736 9.643 -13.217 1.00 81.75 72 PRO A CA 1
ATOM 538 C C . PRO A 1 72 ? 6.636 11.046 -12.650 1.00 81.75 72 PRO A C 1
ATOM 540 O O . PRO A 1 72 ? 7.648 11.676 -12.324 1.00 81.75 72 PRO A O 1
ATOM 543 N N . VAL A 1 73 ? 5.411 11.524 -12.462 1.00 74.31 73 VAL A N 1
ATOM 544 C CA . VAL A 1 73 ? 5.201 12.699 -11.623 1.00 74.31 73 VAL A CA 1
ATOM 545 C C . VAL A 1 73 ? 5.186 12.222 -10.181 1.00 74.31 73 VAL A C 1
ATOM 547 O O . VAL A 1 73 ? 4.144 11.958 -9.580 1.00 74.31 73 VAL A O 1
ATOM 550 N N . LEU A 1 74 ? 6.382 12.121 -9.607 1.00 68.06 74 LEU A N 1
ATOM 551 C CA . LEU A 1 74 ? 6.539 12.069 -8.164 1.00 68.06 74 LEU A CA 1
ATOM 552 C C . LEU A 1 74 ? 6.184 13.464 -7.658 1.00 68.06 74 LEU A C 1
ATOM 554 O O . LEU A 1 74 ? 7.050 14.328 -7.529 1.00 68.06 74 LEU A O 1
ATOM 558 N N . PHE A 1 75 ? 4.887 13.723 -7.458 1.00 58.75 75 PHE A N 1
ATOM 559 C CA . PHE A 1 75 ? 4.449 14.918 -6.745 1.00 58.75 75 PHE A CA 1
ATOM 560 C C . PHE A 1 75 ? 5.343 15.036 -5.511 1.00 58.75 75 PHE A C 1
ATOM 562 O O . PHE A 1 75 ? 5.569 14.021 -4.850 1.00 58.75 75 PHE A O 1
ATOM 569 N N . GLY A 1 76 ? 5.880 16.233 -5.246 1.00 53.53 76 GLY A N 1
ATOM 570 C CA . GLY A 1 76 ? 6.752 16.546 -4.105 1.00 53.53 76 GLY A CA 1
ATOM 571 C C . GLY A 1 76 ? 6.022 16.428 -2.766 1.00 53.53 76 GLY A C 1
ATOM 572 O O . GLY A 1 76 ? 6.024 17.342 -1.950 1.00 53.53 76 GLY A O 1
ATOM 573 N N . ILE A 1 77 ? 5.324 15.316 -2.586 1.00 53.78 77 ILE A N 1
ATOM 574 C CA . ILE A 1 77 ? 4.553 14.920 -1.442 1.00 53.78 77 ILE A CA 1
ATOM 575 C C . ILE A 1 77 ? 5.594 14.630 -0.390 1.00 53.78 77 ILE A C 1
ATOM 577 O O . ILE A 1 77 ? 6.210 13.566 -0.348 1.00 53.78 77 ILE A O 1
ATOM 581 N N . ASN A 1 78 ? 5.807 15.629 0.454 1.00 69.81 78 ASN A N 1
ATOM 582 C CA . ASN A 1 78 ? 6.348 15.355 1.757 1.00 69.81 78 ASN A CA 1
ATOM 583 C C . ASN A 1 78 ? 5.435 14.294 2.390 1.00 69.81 78 ASN A C 1
ATOM 585 O O . ASN A 1 78 ? 4.218 14.458 2.493 1.00 69.81 78 ASN A O 1
ATOM 589 N N . ASP A 1 79 ? 6.015 13.163 2.778 1.00 76.25 79 ASP A N 1
ATOM 590 C CA . ASP A 1 79 ? 5.278 12.078 3.433 1.00 76.25 79 ASP A CA 1
ATOM 591 C C . ASP A 1 79 ? 4.453 12.599 4.626 1.00 76.25 79 ASP A C 1
ATOM 593 O O . ASP A 1 79 ? 3.386 12.073 4.935 1.00 76.25 79 ASP A O 1
ATOM 597 N N . GLU A 1 80 ? 4.919 13.680 5.252 1.00 79.62 80 GLU A N 1
ATOM 598 C CA . GLU A 1 80 ? 4.224 14.437 6.289 1.00 79.62 80 GLU A CA 1
ATOM 599 C C . GLU A 1 80 ? 2.880 15.026 5.827 1.00 79.62 80 GLU A C 1
ATOM 601 O O . GLU A 1 80 ? 1.865 14.816 6.493 1.00 79.62 80 GLU A O 1
ATOM 606 N N . GLY A 1 81 ? 2.828 15.694 4.670 1.00 81.25 81 GLY A N 1
ATOM 607 C CA . GLY A 1 81 ? 1.587 16.244 4.125 1.00 81.25 81 GLY A CA 1
ATOM 608 C C . GLY A 1 81 ? 0.590 15.147 3.760 1.00 81.25 81 GLY A C 1
ATOM 609 O O . GLY A 1 81 ? -0.604 15.277 4.029 1.00 81.25 81 GLY A O 1
ATOM 610 N N . LEU A 1 82 ? 1.069 14.015 3.232 1.00 84.88 82 LEU A N 1
ATOM 611 C CA . LEU A 1 82 ? 0.203 12.869 2.943 1.00 84.88 82 LEU A CA 1
ATOM 612 C C . LEU A 1 82 ? -0.360 12.236 4.216 1.00 84.88 82 LEU A C 1
ATOM 614 O O . LEU A 1 82 ? -1.550 11.922 4.264 1.00 84.88 82 LEU A O 1
ATOM 618 N N . ARG A 1 83 ? 0.472 12.073 5.254 1.00 85.75 83 ARG A N 1
ATOM 619 C CA . ARG A 1 83 ? 0.034 11.583 6.571 1.00 85.75 83 ARG A CA 1
ATOM 620 C C . ARG A 1 83 ? -1.002 12.504 7.201 1.00 85.75 83 ARG A C 1
ATOM 622 O O . ARG A 1 83 ? -1.944 12.005 7.808 1.00 85.75 83 ARG A O 1
ATOM 629 N N . ALA A 1 84 ? -0.851 13.817 7.035 1.00 85.00 84 ALA A N 1
ATOM 630 C CA . ALA A 1 84 ? -1.809 14.793 7.534 1.00 85.00 84 ALA A CA 1
ATOM 631 C C . ALA A 1 84 ? -3.133 14.758 6.753 1.00 85.00 84 ALA A C 1
ATOM 633 O O . ALA A 1 84 ? -4.196 14.810 7.362 1.00 85.00 84 ALA A O 1
ATOM 634 N N . MET A 1 85 ? -3.087 14.645 5.420 1.00 85.31 85 MET A N 1
ATOM 635 C CA . MET A 1 85 ? -4.268 14.816 4.563 1.00 85.31 85 MET A CA 1
ATOM 636 C C . MET A 1 85 ? -5.086 13.541 4.337 1.00 85.31 85 MET A C 1
ATOM 638 O O 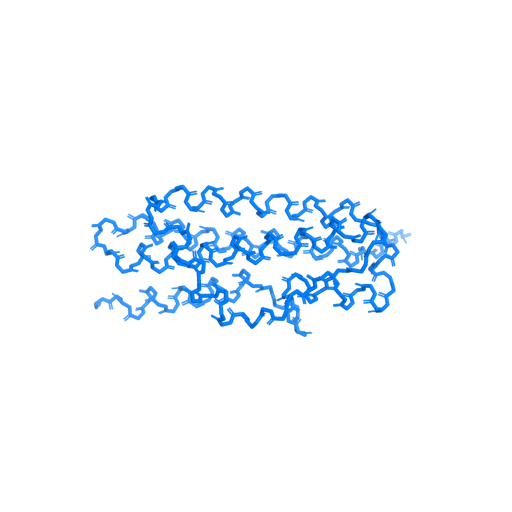. MET A 1 85 ? -6.315 13.605 4.259 1.00 85.31 85 MET A O 1
ATOM 642 N N . ALA A 1 86 ? -4.443 12.375 4.238 1.00 85.44 86 ALA A N 1
ATOM 643 C CA . ALA A 1 86 ? -5.130 11.124 3.915 1.00 85.44 86 ALA A CA 1
ATOM 644 C C . ALA A 1 86 ? -6.260 10.736 4.900 1.00 85.44 86 ALA A C 1
ATOM 646 O O . ALA A 1 86 ? -7.298 10.247 4.438 1.00 85.44 86 ALA A O 1
ATOM 647 N N . PRO A 1 87 ? -6.148 10.986 6.222 1.00 85.81 87 PRO A N 1
ATOM 648 C CA . PRO A 1 87 ? -7.247 10.736 7.153 1.00 85.81 87 PRO A CA 1
ATOM 649 C C . PRO A 1 87 ? -8.507 11.553 6.839 1.00 85.81 87 PRO A C 1
ATOM 651 O O . PRO A 1 87 ? -9.611 11.021 6.946 1.00 85.81 87 PRO A O 1
ATOM 654 N N . TYR A 1 88 ? -8.370 12.803 6.381 1.00 85.88 88 TYR A N 1
ATOM 655 C CA . TYR A 1 88 ? -9.520 13.647 6.033 1.00 85.88 88 TYR A CA 1
ATOM 656 C C . TYR A 1 88 ? -10.282 13.112 4.821 1.00 85.88 88 TYR A C 1
ATOM 658 O O . TYR A 1 88 ? -11.510 13.119 4.816 1.00 85.88 88 TYR A O 1
ATOM 666 N N . ALA A 1 89 ? -9.575 12.558 3.832 1.00 82.50 89 ALA A N 1
ATOM 667 C CA . ALA A 1 89 ? -10.197 11.938 2.660 1.00 82.50 89 ALA A CA 1
ATOM 668 C C . ALA A 1 89 ? -11.032 10.687 3.000 1.00 82.50 89 ALA A C 1
ATOM 670 O O . ALA A 1 89 ? -11.812 10.219 2.176 1.00 82.50 89 ALA A O 1
ATOM 671 N N . THR A 1 90 ? -10.870 10.137 4.206 1.00 86.62 90 THR A N 1
ATOM 672 C CA . THR A 1 90 ? -11.574 8.934 4.667 1.00 86.62 90 THR A CA 1
ATOM 673 C C . THR A 1 90 ? -12.375 9.171 5.944 1.00 86.62 90 THR A C 1
ATOM 675 O O . THR A 1 90 ? -12.816 8.209 6.572 1.00 86.62 90 THR A O 1
ATOM 678 N N . ILE A 1 91 ? -12.584 10.427 6.355 1.00 85.62 91 ILE A N 1
ATOM 679 C CA . ILE A 1 91 ? -13.159 10.755 7.667 1.00 85.62 91 ILE A CA 1
ATOM 680 C C . ILE A 1 91 ? -14.542 10.124 7.872 1.00 85.62 91 ILE A C 1
ATOM 682 O O . ILE A 1 91 ? -14.763 9.496 8.906 1.00 85.62 91 ILE A O 1
ATOM 686 N N . GLU A 1 92 ? -15.379 10.137 6.835 1.00 90.06 92 GLU A N 1
ATOM 687 C CA . GLU A 1 92 ? -16.728 9.552 6.828 1.00 90.06 92 GLU A CA 1
ATOM 688 C C . GLU A 1 92 ? -16.744 8.022 6.656 1.00 90.06 92 GLU A C 1
ATOM 690 O O . GLU A 1 92 ? -17.770 7.375 6.854 1.00 90.06 92 GLU A O 1
ATOM 695 N N . LEU A 1 93 ? -15.620 7.408 6.274 1.00 92.50 93 LEU A N 1
ATOM 696 C CA . LEU A 1 93 ? -15.566 5.968 6.020 1.00 92.50 93 LEU A CA 1
ATOM 697 C C . LEU A 1 93 ? -15.358 5.181 7.320 1.00 92.50 93 LEU A C 1
ATOM 699 O O . LEU A 1 93 ? -14.507 5.546 8.134 1.00 92.50 93 LEU A O 1
ATOM 703 N N . PRO A 1 94 ? -16.054 4.056 7.532 1.00 93.56 94 PRO A N 1
ATOM 704 C CA . PRO A 1 94 ? -15.753 3.183 8.658 1.00 93.56 94 PRO A CA 1
ATOM 705 C C . PRO A 1 94 ? -14.377 2.511 8.482 1.00 93.56 94 PRO A C 1
ATOM 707 O O . PRO A 1 94 ? -13.861 2.382 7.368 1.00 93.56 94 PRO A O 1
ATOM 710 N N . LEU A 1 95 ? -13.757 2.093 9.595 1.00 93.69 95 LEU A N 1
ATOM 711 C CA . LEU A 1 95 ? -12.410 1.501 9.596 1.00 93.69 95 LEU A CA 1
ATOM 712 C C . LEU A 1 95 ? -12.310 0.290 8.654 1.00 93.69 95 LEU A C 1
ATOM 714 O O . LEU A 1 95 ? -11.339 0.179 7.914 1.00 93.69 95 LEU A O 1
ATOM 718 N N . ASP A 1 96 ? -13.317 -0.585 8.627 1.00 95.19 96 ASP A N 1
ATOM 719 C CA . ASP A 1 96 ? -13.349 -1.761 7.748 1.00 95.19 96 ASP A CA 1
ATOM 720 C C . ASP A 1 96 ? -13.280 -1.379 6.259 1.00 95.19 96 ASP A C 1
ATOM 722 O O . ASP A 1 96 ? -12.574 -2.028 5.486 1.00 95.19 96 ASP A O 1
ATOM 726 N N . ALA A 1 97 ? -13.959 -0.301 5.854 1.00 95.88 97 ALA A N 1
ATOM 727 C CA . ALA A 1 97 ? -13.908 0.204 4.488 1.00 95.88 97 ALA A CA 1
ATOM 728 C C . ALA A 1 97 ? -12.512 0.731 4.133 1.00 95.88 97 ALA A C 1
ATOM 730 O O . ALA A 1 97 ? -12.005 0.423 3.054 1.00 95.88 97 ALA A O 1
ATOM 731 N N . VAL A 1 98 ? -11.861 1.453 5.050 1.00 96.62 98 VAL A N 1
ATOM 732 C CA . VAL A 1 98 ? -10.490 1.948 4.844 1.00 96.62 98 VAL A CA 1
ATOM 733 C C . VAL A 1 98 ? -9.488 0.791 4.769 1.00 96.62 98 VAL A C 1
ATOM 735 O O . VAL A 1 98 ? -8.614 0.797 3.904 1.00 96.62 98 VAL A O 1
ATOM 738 N N . LEU A 1 99 ? -9.639 -0.242 5.604 1.00 97.06 99 LEU A N 1
ATOM 739 C CA . LEU A 1 99 ? -8.792 -1.439 5.554 1.00 97.06 99 LEU A CA 1
ATOM 740 C C . LEU A 1 99 ? -8.979 -2.227 4.250 1.00 97.06 99 LEU A C 1
ATOM 742 O O . LEU A 1 99 ? -7.992 -2.629 3.634 1.00 97.06 99 LEU A O 1
ATOM 746 N N . ARG A 1 100 ? -10.225 -2.416 3.788 1.00 97.19 100 ARG A N 1
ATOM 747 C CA . ARG A 1 100 ? -10.495 -3.032 2.476 1.00 97.19 100 ARG A CA 1
ATOM 748 C C . ARG A 1 100 ? -9.858 -2.238 1.340 1.00 97.19 100 ARG A C 1
ATOM 750 O O . ARG A 1 100 ? -9.279 -2.834 0.437 1.00 97.19 100 ARG A O 1
ATOM 757 N N . TRP A 1 101 ? -9.940 -0.910 1.398 1.00 96.50 101 TRP A N 1
ATOM 758 C CA . TRP A 1 101 ? -9.329 -0.048 0.394 1.00 96.50 101 TRP A CA 1
ATOM 759 C C . TRP A 1 101 ? -7.803 -0.176 0.374 1.00 96.50 101 TRP A C 1
ATOM 761 O O . TRP A 1 101 ? -7.233 -0.387 -0.695 1.00 96.50 101 TRP A O 1
ATOM 771 N N . LEU A 1 102 ? -7.147 -0.131 1.539 1.00 97.75 102 LEU A N 1
ATOM 772 C CA . LEU A 1 102 ? -5.705 -0.359 1.647 1.00 97.75 102 LEU A CA 1
ATOM 773 C C . LEU A 1 102 ? -5.302 -1.708 1.038 1.00 97.75 102 LEU A C 1
ATOM 775 O O . LEU A 1 102 ? -4.342 -1.764 0.272 1.00 97.75 102 LEU A O 1
ATOM 779 N N . LYS A 1 103 ? -6.035 -2.781 1.356 1.00 98.19 103 LYS A N 1
ATOM 780 C CA . LYS A 1 103 ? -5.745 -4.120 0.833 1.00 98.19 103 LYS A CA 1
ATOM 781 C C . LYS A 1 103 ? -5.822 -4.165 -0.695 1.00 98.19 103 LYS A C 1
ATOM 783 O O . LYS A 1 103 ? -4.883 -4.632 -1.327 1.00 98.19 103 LYS A O 1
ATOM 788 N N . ALA A 1 104 ? -6.880 -3.604 -1.280 1.00 98.06 104 ALA A N 1
ATOM 789 C CA . ALA A 1 104 ? -7.033 -3.544 -2.734 1.00 98.06 104 ALA A CA 1
ATOM 790 C C . ALA A 1 104 ? -5.916 -2.726 -3.410 1.00 98.06 104 ALA A C 1
ATOM 792 O O . ALA A 1 104 ? -5.424 -3.093 -4.475 1.00 98.06 104 ALA A O 1
ATOM 793 N N . VAL A 1 105 ? -5.488 -1.621 -2.786 1.00 97.44 105 VAL A N 1
ATOM 794 C CA . VAL A 1 105 ? -4.350 -0.829 -3.279 1.00 97.44 105 VAL A CA 1
ATOM 795 C C . VAL A 1 105 ? -3.052 -1.633 -3.213 1.00 97.44 105 VAL A C 1
ATOM 797 O O . VAL A 1 105 ? -2.280 -1.595 -4.166 1.00 97.44 105 VAL A O 1
ATOM 800 N N . HIS A 1 106 ? -2.809 -2.361 -2.122 1.00 97.50 106 HIS A N 1
ATOM 801 C CA . HIS A 1 106 ? -1.627 -3.208 -1.979 1.00 97.50 106 HIS A CA 1
ATOM 802 C C . HIS A 1 106 ? -1.576 -4.306 -3.049 1.00 97.50 106 HIS A C 1
ATOM 804 O O . HIS A 1 106 ? -0.562 -4.437 -3.730 1.00 97.50 106 HIS A O 1
ATOM 810 N N . GLU A 1 107 ? -2.671 -5.045 -3.242 1.00 97.94 107 GLU A N 1
ATOM 811 C CA . GLU A 1 107 ? -2.758 -6.116 -4.245 1.00 97.94 107 GLU A CA 1
ATOM 812 C C . GLU A 1 107 ? -2.452 -5.581 -5.652 1.00 97.94 107 GLU A C 1
ATOM 814 O O . GLU A 1 107 ? -1.597 -6.124 -6.354 1.00 97.94 107 GLU A O 1
ATOM 819 N N . ARG A 1 108 ? -3.058 -4.445 -6.025 1.00 98.00 108 ARG A N 1
ATOM 820 C CA . ARG A 1 108 ? -2.789 -3.785 -7.310 1.00 98.00 108 ARG A CA 1
ATOM 821 C C . ARG A 1 108 ? -1.350 -3.281 -7.422 1.00 98.00 108 ARG A C 1
ATOM 823 O O . ARG A 1 108 ? -0.770 -3.343 -8.503 1.00 98.00 108 ARG A O 1
ATOM 830 N N . LEU A 1 109 ? -0.765 -2.767 -6.341 1.00 96.12 109 LEU A N 1
ATOM 831 C CA . LEU A 1 109 ? 0.623 -2.302 -6.343 1.00 96.12 109 LEU A CA 1
ATOM 832 C C . LEU A 1 109 ? 1.596 -3.459 -6.593 1.00 96.12 109 LEU A C 1
ATOM 834 O O . LEU A 1 109 ? 2.486 -3.330 -7.429 1.00 96.12 109 LEU A O 1
ATOM 838 N N . VAL A 1 110 ? 1.416 -4.590 -5.905 1.00 95.75 110 VAL A N 1
ATOM 839 C CA . VAL A 1 110 ? 2.243 -5.790 -6.106 1.00 95.75 110 VAL A CA 1
ATOM 840 C C . VAL A 1 110 ? 2.112 -6.308 -7.538 1.00 95.75 110 VAL A C 1
ATOM 842 O O . VAL A 1 110 ? 3.116 -6.675 -8.147 1.00 95.75 110 VAL A O 1
ATOM 845 N N . GLU A 1 111 ? 0.903 -6.287 -8.103 1.00 96.56 111 GLU A N 1
ATOM 846 C CA . GLU A 1 111 ? 0.676 -6.624 -9.511 1.00 96.56 111 GLU A CA 1
ATOM 847 C C . GLU A 1 111 ? 1.493 -5.722 -10.448 1.00 96.56 111 GLU A C 1
ATOM 849 O O . GLU A 1 111 ? 2.230 -6.245 -11.281 1.00 96.56 111 GLU A O 1
ATOM 854 N N . HIS A 1 112 ? 1.460 -4.397 -10.252 1.00 95.12 112 HIS A N 1
ATOM 855 C CA . HIS A 1 112 ? 2.238 -3.451 -11.066 1.00 95.12 112 HIS A CA 1
ATOM 856 C C . HIS A 1 112 ? 3.746 -3.681 -10.940 1.00 95.12 112 HIS A C 1
ATOM 858 O O . HIS A 1 112 ? 4.458 -3.640 -11.942 1.00 95.12 112 HIS A O 1
ATOM 864 N N . VAL A 1 113 ? 4.244 -3.962 -9.731 1.00 94.00 113 VAL A N 1
ATOM 865 C CA . VAL A 1 113 ? 5.660 -4.299 -9.527 1.00 94.00 113 VAL A CA 1
ATOM 866 C C . VAL A 1 113 ? 6.012 -5.551 -10.327 1.00 94.00 113 VAL A C 1
ATOM 868 O O . VAL A 1 113 ? 6.964 -5.522 -11.100 1.00 94.00 113 VAL A O 1
ATOM 871 N N . ARG A 1 114 ? 5.233 -6.630 -10.217 1.00 93.75 114 ARG A N 1
ATOM 872 C CA . ARG A 1 114 ? 5.510 -7.900 -10.912 1.00 93.75 114 ARG A CA 1
ATOM 873 C C . ARG A 1 114 ? 5.403 -7.799 -12.431 1.00 93.75 114 ARG A C 1
ATOM 875 O O . ARG A 1 114 ? 6.193 -8.427 -13.131 1.00 93.75 114 ARG A O 1
ATOM 882 N N . SER A 1 115 ? 4.442 -7.031 -12.938 1.00 93.50 115 SER A N 1
ATOM 883 C CA . SER A 1 115 ? 4.217 -6.870 -14.377 1.00 93.50 115 SER A CA 1
ATOM 884 C C . SER A 1 115 ? 5.096 -5.795 -15.017 1.00 93.50 115 SER A C 1
ATOM 886 O O . SER A 1 115 ? 5.076 -5.657 -16.238 1.00 93.50 115 SER A O 1
ATOM 888 N N . SER A 1 116 ? 5.828 -5.010 -14.221 1.00 92.62 116 SER A N 1
ATOM 889 C CA . SER A 1 116 ? 6.695 -3.951 -14.740 1.00 92.62 116 SER A CA 1
ATOM 890 C C . SER A 1 116 ? 7.876 -4.503 -15.543 1.00 92.62 116 SER A C 1
ATOM 892 O O . SER A 1 116 ? 8.351 -5.624 -15.311 1.00 92.62 116 SER A O 1
ATOM 894 N N . ASP A 1 117 ? 8.341 -3.688 -16.492 1.00 91.31 117 ASP A N 1
ATOM 895 C CA . ASP A 1 117 ? 9.453 -4.020 -17.377 1.00 91.31 117 ASP A CA 1
ATOM 896 C C . ASP A 1 117 ? 10.738 -4.248 -16.555 1.00 91.31 117 ASP A C 1
ATOM 898 O O . ASP A 1 117 ? 11.179 -3.337 -15.843 1.00 91.31 117 ASP A O 1
ATOM 902 N N . PRO A 1 118 ? 11.372 -5.436 -16.639 1.00 89.50 118 PRO A N 1
ATOM 903 C CA . PRO A 1 118 ? 12.636 -5.713 -15.962 1.00 89.50 118 PRO A CA 1
ATOM 904 C C . PRO A 1 118 ? 13.742 -4.689 -16.259 1.00 89.50 118 PRO A C 1
ATOM 906 O O . PRO A 1 118 ? 14.585 -4.443 -15.395 1.00 89.50 118 PRO A O 1
ATOM 909 N N . ALA A 1 119 ? 13.734 -4.060 -17.440 1.00 89.12 119 ALA A N 1
ATOM 910 C CA . ALA A 1 119 ? 14.722 -3.054 -17.819 1.00 89.12 119 ALA A CA 1
ATOM 911 C C . ALA A 1 119 ? 14.688 -1.818 -16.905 1.00 89.12 119 ALA A C 1
ATOM 913 O O . ALA A 1 119 ? 15.739 -1.243 -16.621 1.00 89.12 119 ALA A O 1
ATOM 914 N N . TRP A 1 120 ? 13.516 -1.447 -16.375 1.00 88.31 120 TRP A N 1
ATOM 915 C CA . TRP A 1 120 ? 13.381 -0.301 -15.467 1.00 88.31 120 TRP A CA 1
ATOM 916 C C . TRP A 1 120 ? 14.082 -0.523 -14.125 1.00 88.31 120 TRP A C 1
ATOM 918 O O . TRP A 1 120 ? 14.453 0.438 -13.461 1.00 88.31 120 TRP A O 1
ATOM 928 N N . TRP A 1 121 ? 14.269 -1.780 -13.721 1.00 87.19 121 TRP A N 1
ATOM 929 C CA . TRP A 1 121 ? 14.939 -2.149 -12.471 1.00 87.19 121 TRP A CA 1
ATOM 930 C C . TRP A 1 121 ? 16.448 -2.341 -12.645 1.00 87.19 121 TRP A C 1
ATOM 932 O O . TRP A 1 121 ? 17.208 -2.185 -11.684 1.00 87.19 121 TRP A O 1
ATOM 942 N N . ALA A 1 122 ? 16.878 -2.681 -13.863 1.00 85.19 122 ALA A N 1
ATOM 943 C CA . ALA A 1 122 ? 18.285 -2.799 -14.225 1.00 85.19 122 ALA A CA 1
ATOM 944 C C . ALA A 1 122 ? 18.957 -1.423 -14.363 1.00 85.19 122 ALA A C 1
ATOM 946 O O . ALA A 1 122 ? 20.098 -1.265 -13.933 1.00 85.19 122 ALA A O 1
ATOM 947 N N . ASP A 1 123 ? 18.242 -0.433 -14.906 1.00 82.50 123 ASP A N 1
ATOM 948 C CA . ASP A 1 123 ? 18.713 0.949 -15.016 1.00 82.50 123 ASP A CA 1
ATOM 949 C C . ASP A 1 123 ? 18.712 1.675 -13.660 1.00 82.50 123 ASP A C 1
ATOM 951 O O . ASP A 1 123 ? 17.729 1.642 -12.921 1.00 82.50 123 ASP A O 1
ATOM 955 N N . ASP A 1 124 ? 19.803 2.370 -13.336 1.00 82.88 124 ASP A N 1
ATOM 956 C CA . ASP A 1 124 ? 19.967 3.071 -12.057 1.00 82.88 124 ASP A CA 1
ATOM 957 C C . ASP A 1 124 ? 18.968 4.227 -11.899 1.00 82.88 124 ASP A C 1
ATOM 959 O O . ASP A 1 124 ? 18.454 4.452 -10.799 1.00 82.88 124 ASP A O 1
ATOM 963 N N . SER A 1 125 ? 18.672 4.944 -12.989 1.00 81.06 125 SER A N 1
ATOM 964 C CA . SER A 1 125 ? 17.732 6.069 -12.976 1.00 81.06 125 SER A CA 1
ATOM 965 C C . SER A 1 125 ? 16.295 5.575 -12.822 1.00 81.06 125 SER A C 1
ATO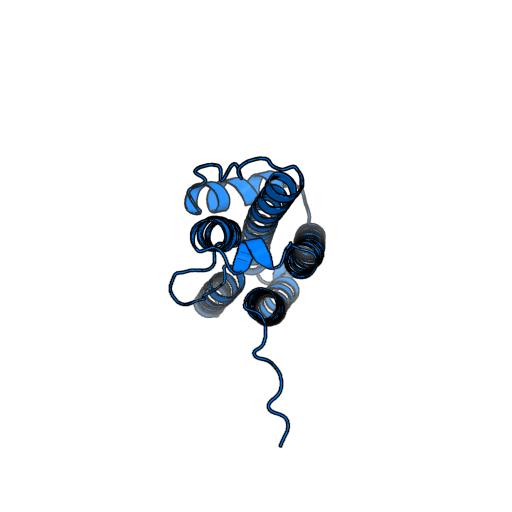M 967 O O . SER A 1 125 ? 15.587 6.032 -11.923 1.00 81.06 125 SER A O 1
ATOM 969 N N . GLY A 1 126 ? 15.877 4.606 -13.640 1.00 78.94 126 GLY A N 1
ATOM 970 C CA . GLY A 1 126 ? 14.565 3.964 -13.543 1.00 78.94 126 GLY A CA 1
ATOM 971 C C . GLY A 1 126 ? 14.341 3.326 -12.171 1.00 78.94 126 GLY A C 1
ATOM 972 O O . GLY A 1 126 ? 13.322 3.574 -11.521 1.00 78.94 126 GLY A O 1
ATOM 973 N N . ARG A 1 127 ? 15.339 2.600 -11.656 1.00 84.38 127 ARG A N 1
ATOM 974 C CA . ARG A 1 127 ? 15.294 2.001 -10.318 1.00 84.38 127 ARG A CA 1
ATOM 975 C C . ARG A 1 127 ? 15.177 3.062 -9.228 1.00 84.38 127 ARG A C 1
ATOM 977 O O . ARG A 1 127 ? 14.434 2.863 -8.265 1.00 84.38 127 ARG A O 1
ATOM 984 N N . GLY A 1 128 ? 15.886 4.182 -9.350 1.00 82.25 128 GLY A N 1
ATOM 985 C CA . GLY A 1 128 ? 15.797 5.296 -8.407 1.00 82.25 128 GLY A CA 1
ATOM 986 C C . GLY A 1 128 ? 14.400 5.922 -8.368 1.00 82.25 128 GLY A C 1
ATOM 987 O O . GLY A 1 128 ? 13.850 6.138 -7.285 1.00 82.25 128 GLY A O 1
ATOM 988 N N . GLU A 1 129 ? 13.789 6.153 -9.533 1.00 81.62 129 GLU A N 1
ATOM 989 C CA . GLU A 1 129 ? 12.420 6.674 -9.638 1.00 81.62 129 GLU A CA 1
ATOM 990 C C . GLU A 1 129 ? 11.402 5.688 -9.031 1.00 81.62 129 GLU A C 1
ATOM 992 O O . GLU A 1 129 ? 10.563 6.089 -8.221 1.00 81.62 129 GLU A O 1
ATOM 997 N N . LEU A 1 130 ? 11.527 4.387 -9.323 1.00 85.06 130 LEU A N 1
ATOM 998 C CA . LEU A 1 130 ? 10.639 3.336 -8.810 1.00 85.06 130 LEU A CA 1
ATOM 999 C C . LEU A 1 130 ? 10.764 3.109 -7.299 1.00 85.06 130 LEU A C 1
ATOM 1001 O O . LEU A 1 130 ? 9.758 3.020 -6.595 1.00 85.06 130 LEU A O 1
ATOM 1005 N N . THR A 1 131 ? 11.983 3.040 -6.767 1.00 83.44 131 THR A N 1
ATOM 1006 C CA . THR A 1 131 ? 12.200 2.858 -5.320 1.00 83.44 131 THR A CA 1
ATOM 1007 C C . THR A 1 131 ? 11.729 4.078 -4.524 1.00 83.44 131 THR A C 1
ATOM 1009 O O . THR A 1 131 ? 11.093 3.921 -3.478 1.00 83.44 131 THR A O 1
ATOM 1012 N N . THR A 1 132 ? 11.912 5.288 -5.067 1.00 83.25 132 THR A N 1
ATOM 1013 C CA . THR A 1 132 ? 11.336 6.526 -4.513 1.00 83.25 132 THR A CA 1
ATOM 1014 C C . THR A 1 132 ? 9.807 6.498 -4.553 1.00 83.25 132 THR A C 1
ATOM 1016 O O . THR A 1 132 ? 9.148 6.813 -3.554 1.00 83.25 132 THR A O 1
ATOM 1019 N N . ALA A 1 133 ? 9.217 6.070 -5.674 1.00 84.25 133 ALA A N 1
ATOM 1020 C CA . ALA A 1 133 ? 7.772 5.925 -5.819 1.00 84.25 133 ALA A CA 1
ATOM 1021 C C . ALA A 1 133 ? 7.195 4.936 -4.803 1.00 84.25 133 ALA A C 1
ATOM 1023 O O . ALA A 1 133 ? 6.158 5.211 -4.209 1.00 84.25 133 ALA A O 1
ATOM 1024 N N . LEU A 1 134 ? 7.885 3.830 -4.535 1.00 87.00 134 LEU A N 1
ATOM 1025 C CA . LEU A 1 134 ? 7.486 2.848 -3.527 1.00 87.00 134 LEU A CA 1
ATOM 1026 C C . LEU A 1 134 ? 7.742 3.311 -2.084 1.00 87.00 134 LEU A C 1
ATOM 1028 O O . LEU A 1 134 ? 7.225 2.705 -1.147 1.00 87.00 134 LEU A O 1
ATOM 1032 N N . GLY A 1 135 ? 8.514 4.384 -1.891 1.00 77.94 135 GLY A N 1
ATOM 1033 C CA . GLY A 1 135 ? 8.903 4.865 -0.566 1.00 77.94 135 GLY A CA 1
ATOM 1034 C C . GLY A 1 135 ? 9.825 3.894 0.168 1.00 77.94 135 GLY A C 1
ATOM 1035 O O . GLY A 1 135 ? 9.845 3.887 1.397 1.00 77.94 135 GLY A O 1
ATOM 1036 N N . VAL A 1 136 ? 10.556 3.056 -0.572 1.00 73.69 136 VAL A N 1
ATOM 1037 C CA . VAL A 1 136 ? 11.546 2.143 0.002 1.00 73.69 136 VAL A CA 1
ATOM 1038 C C . VAL A 1 136 ? 12.759 2.980 0.399 1.00 73.69 136 VAL A C 1
ATOM 1040 O O . VAL A 1 136 ? 13.376 3.632 -0.443 1.00 73.69 136 VAL A O 1
ATOM 1043 N N . GLY A 1 137 ? 13.072 3.013 1.696 1.00 62.12 137 GLY A N 1
ATOM 1044 C CA . GLY A 1 137 ? 14.227 3.747 2.213 1.00 62.12 137 GLY A CA 1
ATOM 1045 C C . GLY A 1 137 ? 15.558 3.189 1.693 1.00 62.12 137 GLY A C 1
ATOM 1046 O O . GLY A 1 137 ? 15.611 2.082 1.160 1.00 62.12 137 GLY A O 1
ATOM 1047 N N . ARG A 1 138 ? 16.661 3.925 1.904 1.00 55.31 138 ARG A N 1
ATOM 1048 C CA . ARG A 1 138 ? 18.020 3.493 1.505 1.00 55.31 138 ARG A CA 1
ATOM 1049 C C . ARG A 1 138 ? 18.423 2.121 2.064 1.00 55.31 138 ARG A C 1
ATOM 1051 O O . ARG A 1 138 ? 19.199 1.427 1.422 1.00 55.31 138 ARG A O 1
ATOM 1058 N N . ASP A 1 139 ? 17.848 1.726 3.198 1.00 59.69 139 ASP A N 1
ATOM 1059 C CA . ASP A 1 139 ? 18.095 0.438 3.859 1.00 59.69 139 ASP A CA 1
ATOM 1060 C C . ASP A 1 139 ? 17.083 -0.658 3.461 1.00 59.69 139 ASP A C 1
ATOM 1062 O O . ASP A 1 139 ? 16.982 -1.689 4.123 1.00 59.69 139 ASP A O 1
ATOM 1066 N N . GLY A 1 140 ? 16.265 -0.433 2.425 1.00 64.81 140 GLY A N 1
ATOM 1067 C CA . GLY A 1 140 ? 15.250 -1.394 1.976 1.00 64.81 140 GLY A CA 1
ATOM 1068 C C . GLY A 1 140 ? 13.987 -1.443 2.844 1.00 64.81 140 GLY A C 1
ATOM 1069 O O . GLY A 1 140 ? 13.129 -2.301 2.642 1.00 64.81 140 GLY A O 1
ATOM 1070 N N . VAL A 1 141 ? 13.847 -0.535 3.815 1.00 69.75 141 VAL A N 1
ATOM 1071 C CA . VAL A 1 141 ? 12.670 -0.466 4.692 1.00 69.75 141 VAL A CA 1
ATOM 1072 C C . VAL A 1 141 ? 11.474 0.060 3.905 1.00 69.75 141 VAL A C 1
ATOM 1074 O O . VAL A 1 141 ? 11.506 1.182 3.395 1.00 69.75 141 VAL A O 1
ATOM 1077 N N . THR A 1 142 ? 10.408 -0.737 3.827 1.00 85.50 142 THR A N 1
ATOM 1078 C CA . THR A 1 142 ? 9.157 -0.323 3.185 1.00 85.50 142 THR A CA 1
ATOM 1079 C C . THR A 1 142 ? 8.330 0.584 4.108 1.00 85.50 142 THR A C 1
ATOM 1081 O O . THR A 1 142 ? 8.442 0.504 5.340 1.00 85.50 142 THR A O 1
ATOM 1084 N N . PRO A 1 143 ? 7.413 1.397 3.551 1.00 86.81 143 PRO A N 1
ATOM 1085 C CA . PRO A 1 143 ? 6.447 2.148 4.351 1.00 86.81 143 PRO A CA 1
ATOM 1086 C C . PRO A 1 143 ? 5.588 1.253 5.257 1.00 86.81 143 PRO A C 1
ATOM 1088 O O . PRO A 1 143 ? 5.159 1.698 6.321 1.00 86.81 143 PRO A O 1
ATOM 1091 N N . TYR A 1 144 ? 5.354 -0.007 4.867 1.00 93.25 144 TYR A N 1
ATOM 1092 C CA . TYR A 1 144 ? 4.575 -0.964 5.654 1.00 93.25 144 TYR A CA 1
ATOM 1093 C C . TYR A 1 144 ? 5.303 -1.394 6.928 1.00 93.25 144 TYR A C 1
ATOM 1095 O O . TYR A 1 144 ? 4.707 -1.336 8.003 1.00 93.25 144 TYR A O 1
ATOM 1103 N N . ALA A 1 145 ? 6.590 -1.741 6.838 1.00 90.88 145 ALA A N 1
ATOM 1104 C CA . ALA A 1 145 ? 7.390 -2.114 8.006 1.00 90.88 145 ALA A CA 1
ATOM 1105 C C . ALA A 1 145 ? 7.499 -0.953 9.011 1.00 90.88 145 ALA A C 1
ATOM 1107 O O . ALA A 1 145 ? 7.273 -1.131 10.212 1.00 90.88 145 ALA A O 1
ATOM 1108 N N . ALA A 1 146 ? 7.763 0.263 8.518 1.00 88.62 146 ALA A N 1
ATOM 1109 C CA . ALA A 1 146 ? 7.809 1.462 9.354 1.00 88.62 146 ALA A CA 1
ATOM 1110 C C . ALA A 1 146 ? 6.454 1.745 10.032 1.00 88.62 146 ALA A C 1
ATOM 1112 O O . ALA A 1 146 ? 6.399 2.044 11.227 1.00 88.62 146 ALA A O 1
ATOM 1113 N N . ALA A 1 147 ? 5.350 1.602 9.293 1.00 91.62 147 ALA A N 1
ATOM 1114 C CA . ALA A 1 147 ? 4.000 1.774 9.818 1.00 91.62 147 ALA A CA 1
ATOM 1115 C C . ALA A 1 147 ? 3.630 0.718 10.868 1.00 91.62 147 ALA A C 1
ATOM 1117 O O . ALA A 1 147 ? 3.038 1.059 11.892 1.00 91.62 147 ALA A O 1
ATOM 1118 N N . ALA A 1 148 ? 3.997 -0.547 10.647 1.00 93.94 148 ALA A N 1
ATOM 1119 C CA . ALA A 1 148 ? 3.750 -1.630 11.592 1.00 93.94 148 ALA A CA 1
ATOM 1120 C C . ALA A 1 148 ? 4.477 -1.373 12.92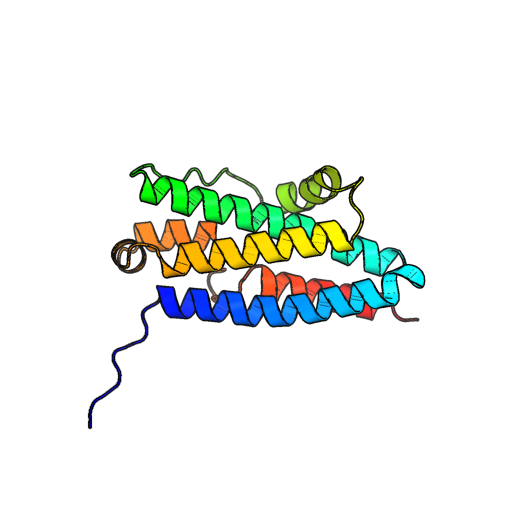0 1.00 93.94 148 ALA A C 1
ATOM 1122 O O . ALA A 1 148 ? 3.874 -1.483 13.989 1.00 93.94 148 ALA A O 1
ATOM 1123 N N . ALA A 1 149 ? 5.749 -0.965 12.862 1.00 92.19 149 ALA A N 1
ATOM 1124 C CA . ALA A 1 149 ? 6.524 -0.597 14.043 1.00 92.19 149 ALA A CA 1
ATOM 1125 C C . ALA A 1 149 ? 5.904 0.595 14.794 1.00 92.19 149 ALA A C 1
ATOM 1127 O O . ALA A 1 149 ? 5.680 0.508 16.003 1.00 92.19 149 ALA A O 1
ATOM 1128 N N . ALA A 1 150 ? 5.568 1.676 14.083 1.00 90.62 150 ALA A N 1
ATOM 1129 C CA . ALA A 1 150 ? 4.969 2.871 14.678 1.00 90.62 150 ALA A CA 1
ATOM 1130 C C . ALA A 1 150 ? 3.610 2.576 15.331 1.00 90.62 150 ALA A C 1
ATOM 1132 O O . ALA A 1 150 ? 3.351 3.006 16.455 1.00 90.62 150 ALA A O 1
ATOM 1133 N N . LEU A 1 151 ? 2.755 1.800 14.659 1.00 91.62 151 LEU A N 1
ATOM 1134 C CA . LEU A 1 151 ? 1.451 1.432 15.196 1.00 91.62 151 LEU A CA 1
ATOM 1135 C C . LEU A 1 151 ? 1.606 0.563 16.448 1.00 91.62 151 LEU A C 1
ATOM 1137 O O . LEU A 1 151 ? 0.967 0.848 17.453 1.00 91.62 151 LEU A O 1
ATOM 1141 N N . ARG A 1 152 ? 2.507 -0.430 16.456 1.00 92.69 152 ARG A N 1
ATOM 1142 C CA . ARG A 1 152 ? 2.782 -1.221 17.670 1.00 92.69 152 ARG A CA 1
ATOM 1143 C C . ARG A 1 152 ? 3.224 -0.353 18.841 1.00 92.69 152 ARG A C 1
ATOM 1145 O O . ARG A 1 152 ? 2.710 -0.531 19.939 1.00 92.69 152 ARG A O 1
ATOM 1152 N N . GLN A 1 153 ? 4.135 0.592 18.614 1.00 89.94 153 GLN A N 1
ATOM 1153 C CA . GLN A 1 153 ? 4.583 1.508 19.666 1.00 89.94 153 GLN A CA 1
ATOM 1154 C C . GLN A 1 153 ? 3.417 2.320 20.240 1.00 89.94 153 GLN A C 1
ATOM 1156 O O . GLN A 1 153 ? 3.286 2.418 21.457 1.00 89.94 153 GLN A O 1
ATOM 1161 N N . GLN A 1 154 ? 2.530 2.838 19.385 1.00 86.19 15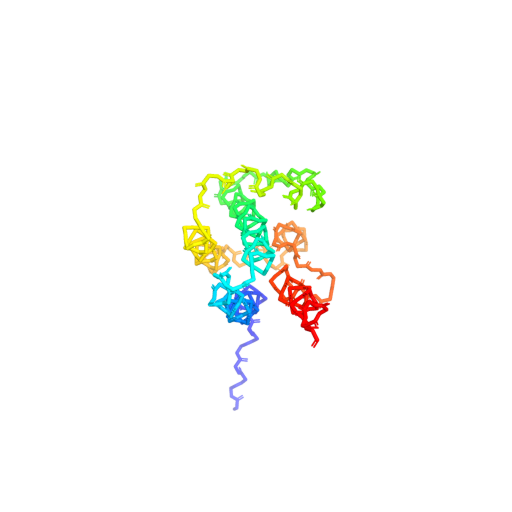4 GLN A N 1
ATOM 1162 C CA . GLN A 1 154 ? 1.336 3.565 19.825 1.00 86.19 154 GLN A CA 1
ATOM 1163 C C . GLN A 1 154 ? 0.370 2.677 20.623 1.00 86.19 154 GLN A C 1
ATOM 1165 O O . GLN A 1 154 ? -0.141 3.106 21.658 1.00 86.19 154 GLN A O 1
ATOM 1170 N N . LEU A 1 155 ? 0.139 1.437 20.181 1.00 84.31 155 LEU A N 1
ATOM 1171 C CA . LEU A 1 155 ? -0.743 0.490 20.873 1.00 84.31 155 LEU A CA 1
ATOM 1172 C C . LEU A 1 155 ? -0.179 0.082 22.247 1.00 84.31 155 LEU A C 1
ATOM 1174 O O . LEU A 1 155 ? -0.927 -0.003 23.221 1.00 84.31 155 LEU A O 1
ATOM 1178 N N . SER A 1 156 ? 1.137 -0.121 22.347 1.00 84.06 156 SER A N 1
ATOM 1179 C CA . SER A 1 156 ? 1.810 -0.457 23.608 1.00 84.06 156 SER A CA 1
ATOM 1180 C C . SER A 1 156 ? 1.846 0.720 24.583 1.00 84.06 156 SER A C 1
ATOM 1182 O O . SER A 1 156 ? 1.607 0.531 25.769 1.00 84.06 156 SER A O 1
ATOM 1184 N N . ALA A 1 157 ? 2.079 1.943 24.096 1.00 74.25 157 ALA A N 1
ATOM 1185 C CA . ALA A 1 157 ? 2.098 3.157 24.921 1.00 74.25 157 ALA A CA 1
ATOM 1186 C C . ALA A 1 157 ? 0.717 3.544 25.485 1.00 74.25 157 ALA A C 1
ATOM 1188 O O . ALA A 1 157 ? 0.624 4.401 26.360 1.00 74.25 157 ALA A O 1
ATOM 1189 N N . THR A 1 158 ? -0.353 2.930 24.976 1.00 61.31 158 THR A N 1
ATOM 1190 C CA . THR A 1 158 ? -1.740 3.192 25.386 1.00 61.31 158 THR A CA 1
ATOM 1191 C C . THR A 1 158 ? -2.335 2.019 26.187 1.00 61.31 158 THR A C 1
ATOM 1193 O O . THR A 1 158 ? -3.534 2.011 26.470 1.00 61.31 158 THR A O 1
ATOM 1196 N N . SER A 1 159 ? -1.520 1.022 26.556 1.00 53.88 159 SER A N 1
ATOM 1197 C CA . SER A 1 159 ? -1.916 -0.026 27.507 1.00 53.88 159 SER A CA 1
ATOM 1198 C C . SER A 1 159 ? -1.784 0.505 28.948 1.00 53.88 159 SER A C 1
ATOM 1200 O O . SER A 1 159 ? -0.751 1.104 29.245 1.00 53.88 159 SER A O 1
ATOM 1202 N N . PRO A 1 160 ? -2.820 0.368 29.804 1.00 50.72 160 PRO A N 1
ATOM 1203 C CA . PRO A 1 160 ? -2.802 0.845 31.191 1.00 50.72 160 PRO A CA 1
ATOM 1204 C C . PRO A 1 160 ? -1.807 0.091 32.079 1.00 50.72 160 PRO A C 1
ATOM 1206 O O . PRO A 1 160 ? -1.540 -1.100 31.794 1.00 50.72 160 PRO A O 1
#

Radius of gyration: 16.82 Å; chains: 1; bounding box: 42×45×53 Å